Protein AF-A0A1Q7XM21-F1 (afdb_monomer_lite)

Secondary structure (DSSP, 8-state):
-PPPSSPPPPGGG--HHHHHHHS-TTS--EEESHHHHHHHHHTT---SEEEE-SEETTEEPPPP-S--SEEEEEEE-TT---HHHHHHHHHHHHSPSSEEEEEEESSS--

Foldseek 3Di:
DDDDPDDDDDPVRPDLVSVCVVADPPDQFEEAEQVRQQSCVVSVHHHFEYEYACDDPNDGHDGRPGDADEEAEFEDEPPDDDPRNVVRVVVSVVDDTSYYYHYHYPPDTD

pLDDT: mean 83.93, std 11.41, range [50.75, 96.75]

Structure (mmCIF, N/CA/C/O backbone):
data_AF-A0A1Q7XM21-F1
#
_entry.id   AF-A0A1Q7XM21-F1
#
loop_
_atom_site.group_PDB
_atom_site.id
_atom_site.type_symbol
_atom_site.label_atom_id
_atom_site.label_alt_id
_atom_site.label_comp_id
_atom_site.label_asym_id
_atom_site.label_entity_id
_atom_site.label_seq_id
_atom_site.pdbx_PDB_ins_code
_atom_site.Cartn_x
_atom_site.Cartn_y
_atom_site.Cartn_z
_atom_site.occupancy
_atom_site.B_iso_or_equiv
_atom_site.auth_seq_id
_atom_site.auth_comp_id
_atom_site.auth_asym_id
_atom_site.auth_atom_id
_atom_site.pdbx_PDB_model_num
ATOM 1 N N . MET A 1 1 ? 2.961 24.505 -2.847 1.00 58.03 1 MET A N 1
ATOM 2 C CA . MET A 1 1 ? 2.263 23.214 -2.655 1.00 58.03 1 MET A CA 1
ATOM 3 C C . MET A 1 1 ? 0.991 23.210 -3.482 1.00 58.03 1 MET A C 1
ATOM 5 O O . MET A 1 1 ? 0.280 24.208 -3.468 1.00 58.03 1 MET A O 1
ATOM 9 N N . LYS A 1 2 ? 0.721 22.131 -4.224 1.00 77.75 2 LYS A N 1
ATOM 10 C CA . LYS A 1 2 ? -0.565 21.955 -4.915 1.00 77.75 2 LYS A CA 1
ATOM 11 C C . LYS A 1 2 ? -1.657 21.634 -3.888 1.00 77.75 2 LYS A C 1
ATOM 13 O O . LYS A 1 2 ? -1.364 21.082 -2.829 1.00 77.75 2 LYS A O 1
ATOM 18 N N . LYS A 1 3 ? -2.905 21.998 -4.189 1.00 83.75 3 LYS A N 1
ATOM 19 C CA . LYS A 1 3 ? -4.054 21.656 -3.343 1.00 83.75 3 LYS A CA 1
ATOM 20 C C . LYS A 1 3 ? -4.257 20.129 -3.371 1.00 83.75 3 LYS A C 1
ATOM 22 O O . LYS A 1 3 ? -4.245 19.569 -4.467 1.00 83.75 3 LYS A O 1
ATOM 27 N N . PRO A 1 4 ? -4.429 19.461 -2.216 1.00 86.50 4 PRO A N 1
ATOM 28 C CA . PRO A 1 4 ? -4.703 18.028 -2.181 1.00 86.50 4 PRO A CA 1
ATOM 29 C C . PRO A 1 4 ? -6.018 17.721 -2.908 1.00 86.50 4 PRO A C 1
ATOM 31 O O . PRO A 1 4 ? -6.979 18.486 -2.817 1.00 86.50 4 PRO A O 1
ATOM 34 N N . LEU A 1 5 ? -6.055 16.596 -3.626 1.00 85.00 5 LEU A N 1
ATOM 35 C CA . LEU A 1 5 ? -7.247 16.140 -4.356 1.00 85.00 5 LEU A CA 1
ATOM 36 C C . LEU A 1 5 ? -8.340 15.578 -3.433 1.00 85.00 5 LEU A C 1
ATOM 38 O O . LEU A 1 5 ? -9.466 15.363 -3.870 1.00 85.00 5 LEU A O 1
ATOM 42 N N . GLY A 1 6 ? -8.021 15.357 -2.160 1.00 86.38 6 GLY A N 1
ATOM 43 C CA . GLY A 1 6 ? -8.945 14.855 -1.155 1.00 86.38 6 GLY A CA 1
ATOM 44 C C . GLY A 1 6 ? -8.700 15.488 0.207 1.00 86.38 6 GLY A C 1
ATOM 45 O O . GLY A 1 6 ? -8.041 16.525 0.331 1.00 86.38 6 GLY A O 1
ATOM 46 N N . LEU A 1 7 ? -9.240 14.845 1.239 1.00 88.19 7 LEU A N 1
ATOM 47 C CA . LEU A 1 7 ? -9.015 15.255 2.616 1.00 88.19 7 LEU A CA 1
ATOM 48 C C . LEU A 1 7 ? -7.536 15.084 2.974 1.00 88.19 7 LEU A C 1
ATOM 50 O O . LEU A 1 7 ? -7.003 13.977 2.942 1.00 88.19 7 LEU A O 1
ATOM 54 N N . LEU A 1 8 ? -6.891 16.184 3.349 1.00 89.25 8 LEU A N 1
ATOM 55 C CA . LEU A 1 8 ? -5.567 16.155 3.951 1.00 89.25 8 LEU A CA 1
ATOM 56 C C . LEU A 1 8 ? -5.724 16.041 5.464 1.00 89.25 8 LEU A C 1
ATOM 58 O O . LEU A 1 8 ? -6.237 16.959 6.098 1.00 89.25 8 LEU A O 1
ATOM 62 N N . LEU A 1 9 ? -5.252 14.933 6.022 1.00 87.38 9 LEU A N 1
ATOM 63 C CA . LEU A 1 9 ? -5.093 14.770 7.462 1.00 87.38 9 LEU A CA 1
ATOM 64 C C . LEU A 1 9 ? -3.656 15.127 7.825 1.00 87.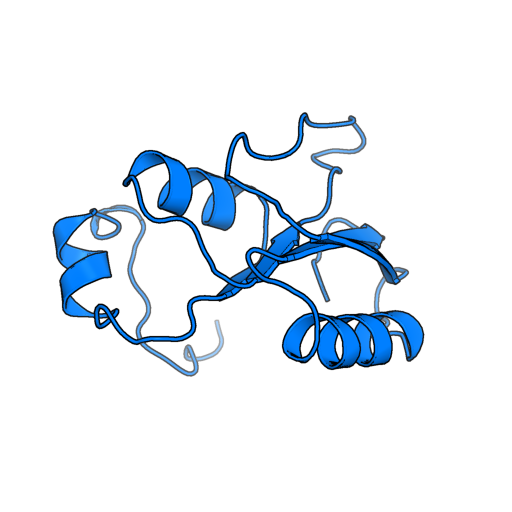38 9 LEU A C 1
ATOM 66 O O . LEU A 1 9 ? -2.720 14.528 7.291 1.00 87.38 9 LEU A O 1
ATOM 70 N N . LYS A 1 10 ? -3.465 16.108 8.711 1.00 87.88 10 LYS A N 1
ATOM 71 C CA . LYS A 1 10 ? -2.127 16.412 9.233 1.00 87.88 10 LYS A CA 1
ATOM 72 C C . LYS A 1 10 ? -1.681 15.286 10.153 1.00 87.88 10 LYS A C 1
ATOM 74 O O . LYS A 1 10 ? -2.522 14.637 10.761 1.00 87.88 10 LYS A O 1
ATOM 79 N N . ASP A 1 11 ? -0.374 15.088 10.313 1.00 84.50 11 ASP A N 1
ATOM 80 C CA . ASP A 1 11 ? 0.160 13.992 11.137 1.00 84.50 11 ASP A CA 1
ATOM 81 C C . ASP A 1 11 ? -0.409 13.986 12.571 1.00 84.50 11 ASP A C 1
ATOM 83 O O . ASP A 1 11 ? -0.806 12.937 13.072 1.00 84.50 11 ASP A O 1
ATOM 87 N N . SER A 1 12 ? -0.604 15.171 13.166 1.00 86.75 12 SER A N 1
ATOM 88 C CA . SER A 1 12 ? -1.260 15.359 14.472 1.00 86.75 12 SER A CA 1
ATOM 89 C C . SER A 1 12 ? -2.711 14.864 14.541 1.00 86.75 12 SER A C 1
ATOM 91 O O . SER A 1 12 ? -3.245 14.651 15.623 1.00 86.75 12 SER A O 1
ATOM 93 N N . GLU A 1 13 ? -3.371 14.728 13.395 1.00 86.19 13 GLU A N 1
ATOM 94 C CA . GLU A 1 13 ? -4.766 14.312 13.248 1.00 86.19 13 GLU A CA 1
ATOM 95 C C . GLU A 1 13 ? -4.886 12.855 12.779 1.00 86.19 13 GLU A C 1
ATOM 97 O O . GLU A 1 13 ? -6.000 12.332 12.690 1.00 86.19 13 GLU A O 1
ATOM 102 N N . VAL A 1 14 ? -3.769 12.181 12.471 1.00 85.94 14 VAL A N 1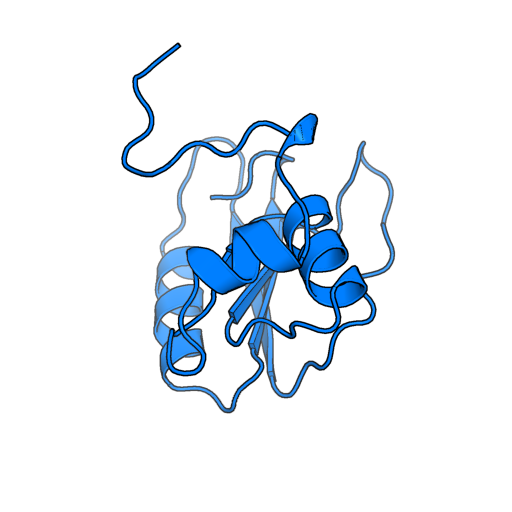
ATOM 103 C CA . VAL A 1 14 ? -3.767 10.778 12.046 1.00 85.94 14 VAL A CA 1
ATOM 104 C C . VAL A 1 14 ? -3.916 9.877 13.273 1.00 85.94 14 VAL A C 1
ATOM 106 O O . VAL A 1 14 ? -2.964 9.258 13.743 1.00 85.94 14 VAL A O 1
ATOM 109 N N . THR A 1 15 ? -5.141 9.796 13.791 1.00 88.00 15 THR A N 1
ATOM 110 C CA . THR A 1 15 ? -5.541 8.837 14.830 1.00 88.00 15 THR A CA 1
ATOM 111 C C . THR A 1 15 ? -6.450 7.760 14.255 1.00 88.00 15 THR A C 1
ATOM 113 O O . THR A 1 15 ? -7.109 7.950 13.228 1.00 88.00 15 THR A O 1
ATOM 116 N N . LYS A 1 16 ? -6.539 6.623 14.951 1.00 85.94 16 LYS A N 1
ATOM 117 C CA . LYS A 1 16 ? -7.444 5.533 14.580 1.00 85.94 16 LYS A CA 1
ATOM 118 C C . LYS A 1 16 ? -8.893 6.007 14.461 1.00 85.94 16 LYS A C 1
ATOM 120 O O . LYS A 1 16 ? -9.558 5.649 13.491 1.00 85.94 16 LYS A O 1
ATOM 125 N N . GLU A 1 17 ? -9.391 6.812 15.405 1.00 87.31 17 GLU A N 1
ATOM 126 C CA . GLU A 1 17 ? -10.777 7.290 15.337 1.00 87.31 17 GLU A CA 1
ATOM 127 C C . GLU A 1 17 ? -10.992 8.198 14.131 1.00 87.31 17 GLU A C 1
ATOM 129 O O . GLU A 1 17 ? -12.014 8.084 13.458 1.00 87.31 17 GLU A O 1
ATOM 134 N N . ASN A 1 18 ? -10.043 9.090 13.839 1.00 87.12 18 ASN A N 1
ATOM 135 C CA . ASN A 1 18 ? -10.190 10.024 12.732 1.00 87.12 18 ASN A CA 1
ATOM 136 C C . ASN A 1 18 ? -10.135 9.309 11.376 1.00 87.12 18 ASN A C 1
ATOM 138 O O . ASN A 1 18 ? -10.931 9.594 10.484 1.00 87.12 18 ASN A O 1
ATOM 142 N N . ILE A 1 19 ? -9.264 8.310 11.238 1.00 87.25 19 ILE A N 1
ATOM 143 C CA . ILE A 1 19 ? -9.221 7.468 10.040 1.00 87.25 19 ILE A CA 1
ATOM 144 C C . ILE A 1 19 ? -10.533 6.696 9.877 1.00 87.25 19 ILE A C 1
ATOM 146 O O . ILE A 1 19 ? -11.130 6.742 8.808 1.00 87.25 19 ILE A O 1
ATOM 150 N N . LEU A 1 20 ? -11.043 6.056 10.932 1.00 85.12 20 LEU A N 1
ATOM 151 C CA . LEU A 1 20 ? -12.302 5.299 10.872 1.00 85.12 20 LEU A CA 1
ATOM 152 C C . LEU A 1 20 ? -13.541 6.175 10.628 1.00 85.12 20 LEU A C 1
ATOM 154 O O . LEU A 1 20 ? -14.531 5.688 10.089 1.00 85.12 20 LEU A O 1
ATOM 158 N N . LYS A 1 21 ? -13.506 7.459 11.001 1.00 86.19 21 LYS A N 1
ATOM 159 C CA . LYS A 1 21 ? -14.558 8.423 10.638 1.00 86.19 21 LYS A CA 1
ATOM 160 C C . LYS A 1 21 ? -14.590 8.702 9.136 1.00 86.19 21 LYS A C 1
ATOM 162 O O . LYS A 1 21 ? -15.665 8.909 8.585 1.00 86.19 21 LYS A O 1
ATOM 167 N N . ASN A 1 22 ? -13.426 8.701 8.489 1.00 83.50 22 ASN A N 1
ATOM 168 C CA . ASN A 1 22 ? -13.279 9.026 7.069 1.00 83.50 22 ASN A CA 1
ATOM 169 C C . ASN A 1 22 ? -13.261 7.783 6.160 1.00 83.50 22 ASN A C 1
ATOM 171 O O . ASN A 1 22 ? -13.528 7.887 4.965 1.00 83.50 22 ASN A O 1
ATOM 175 N N . VAL A 1 23 ? -12.980 6.600 6.711 1.00 81.31 23 VAL A N 1
ATOM 176 C CA . VAL A 1 23 ? -12.923 5.323 5.991 1.00 81.31 23 VAL A CA 1
ATOM 177 C C . VAL A 1 23 ? -14.033 4.410 6.506 1.00 81.31 23 VAL A C 1
ATOM 179 O O . VAL A 1 23 ? -13.982 3.905 7.626 1.00 81.31 23 VAL A O 1
ATOM 182 N N . SER A 1 24 ? -15.054 4.174 5.680 1.00 74.56 24 SER A N 1
ATOM 183 C CA . SER A 1 24 ? -16.152 3.274 6.043 1.00 74.56 24 SER A CA 1
ATOM 184 C C . SER A 1 24 ? -15.676 1.816 6.153 1.00 74.56 24 SER A C 1
ATOM 186 O O . SER A 1 24 ? -14.759 1.391 5.451 1.00 74.56 24 SER A O 1
ATOM 188 N N . LYS A 1 25 ? -16.360 0.996 6.964 1.00 69.31 25 LYS A N 1
ATOM 189 C CA . LYS A 1 25 ? -16.033 -0.438 7.136 1.00 69.31 25 LYS A CA 1
ATOM 190 C C . LYS A 1 25 ? -16.100 -1.270 5.844 1.00 69.31 25 LYS A C 1
ATOM 192 O O . LYS A 1 25 ? -15.585 -2.381 5.829 1.00 69.31 25 LYS A O 1
ATOM 197 N N . ARG A 1 26 ? -16.767 -0.778 4.793 1.00 76.69 26 ARG A N 1
ATOM 198 C CA . ARG A 1 26 ? -16.893 -1.459 3.490 1.00 76.69 26 ARG A CA 1
ATOM 199 C C . ARG A 1 26 ? -16.024 -0.826 2.401 1.00 76.69 26 ARG A C 1
ATOM 201 O O . ARG A 1 26 ? -16.124 -1.225 1.245 1.00 76.69 26 ARG A O 1
ATOM 208 N N . THR A 1 27 ? -15.203 0.165 2.743 1.00 84.62 27 THR A N 1
ATOM 209 C CA . THR A 1 27 ? -14.349 0.838 1.766 1.00 84.62 27 THR A CA 1
ATOM 210 C C . THR A 1 27 ? -13.239 -0.096 1.302 1.00 84.62 27 THR A C 1
ATOM 212 O O . THR A 1 27 ? -12.611 -0.794 2.100 1.00 84.62 27 THR A O 1
ATOM 215 N N . PHE A 1 28 ? -12.965 -0.067 0.000 1.00 88.75 28 PHE A N 1
ATOM 216 C CA . PHE A 1 28 ? -11.772 -0.684 -0.551 1.00 88.75 28 PHE A CA 1
ATOM 217 C C . PHE A 1 28 ? -10.537 0.143 -0.168 1.00 88.75 28 PHE A C 1
ATOM 219 O O . PHE A 1 28 ? -10.206 1.112 -0.846 1.00 88.75 28 PHE A O 1
ATOM 226 N N . LEU A 1 29 ? -9.906 -0.180 0.963 1.00 91.88 29 LEU A N 1
ATOM 227 C CA . LEU A 1 29 ? -8.762 0.581 1.466 1.00 91.88 29 LEU A CA 1
ATOM 228 C C . LEU A 1 29 ? -7.475 0.194 0.729 1.00 91.88 29 LEU A C 1
ATOM 230 O O . LEU A 1 29 ? -7.088 -0.979 0.732 1.00 91.88 29 LEU A O 1
ATOM 234 N N . ILE A 1 30 ? -6.811 1.204 0.165 1.00 93.88 30 ILE A N 1
ATOM 235 C CA . ILE A 1 30 ? -5.506 1.108 -0.490 1.00 93.88 30 ILE A CA 1
ATOM 236 C C . ILE A 1 30 ? -4.516 1.979 0.282 1.00 93.88 30 ILE A C 1
ATOM 238 O O . ILE A 1 30 ? -4.845 3.119 0.616 1.00 93.88 30 ILE A O 1
ATOM 242 N N . THR A 1 31 ? -3.322 1.463 0.559 1.00 92.81 31 THR A N 1
ATOM 243 C CA . THR A 1 31 ? -2.204 2.250 1.098 1.00 92.81 31 THR A CA 1
ATOM 244 C C . THR A 1 31 ? -1.059 2.294 0.101 1.00 92.81 31 THR A C 1
ATOM 246 O O . THR A 1 31 ? -0.800 1.314 -0.594 1.00 92.81 31 THR A O 1
ATOM 249 N N . VAL A 1 32 ? -0.395 3.445 0.038 1.00 91.44 32 VAL A N 1
ATOM 250 C CA . VAL A 1 32 ? 0.741 3.718 -0.846 1.00 91.44 32 VAL A CA 1
ATOM 251 C C . VAL A 1 32 ? 1.878 4.217 0.045 1.00 91.44 32 VAL A C 1
ATOM 253 O O . VAL A 1 32 ? 1.695 5.193 0.776 1.00 91.44 32 VAL A O 1
ATOM 256 N N . GLY A 1 33 ? 2.999 3.503 0.037 1.00 88.12 33 GLY A N 1
ATOM 257 C CA . GLY A 1 33 ? 4.175 3.737 0.871 1.00 88.12 33 GLY 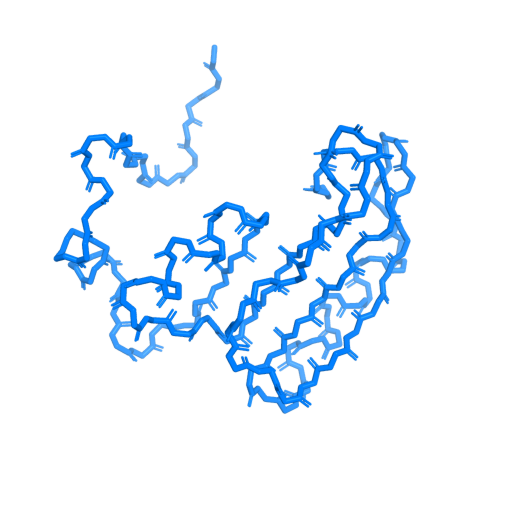A CA 1
ATOM 258 C C . GLY A 1 33 ? 4.172 2.942 2.182 1.00 88.12 33 GLY A C 1
ATOM 259 O O . GLY A 1 33 ? 3.124 2.636 2.773 1.00 88.12 33 GLY A O 1
ATOM 260 N N . ASP A 1 34 ? 5.371 2.630 2.668 1.00 86.81 34 ASP A N 1
ATOM 261 C CA . ASP A 1 34 ? 5.602 1.802 3.855 1.00 86.81 34 ASP A CA 1
ATOM 262 C C . ASP A 1 34 ? 5.072 2.454 5.125 1.00 86.81 34 ASP A C 1
ATOM 264 O O . ASP A 1 34 ? 4.277 1.851 5.846 1.00 86.81 34 ASP A O 1
ATOM 268 N N . ALA A 1 35 ? 5.403 3.726 5.364 1.00 86.38 35 ALA A N 1
ATOM 269 C CA . ALA A 1 35 ? 4.961 4.442 6.560 1.00 86.38 35 ALA A CA 1
ATOM 270 C C . ALA A 1 35 ? 3.426 4.524 6.666 1.00 86.38 35 ALA A C 1
ATOM 272 O O . ALA A 1 35 ? 2.863 4.398 7.758 1.00 86.38 35 ALA A O 1
ATOM 273 N N . ALA A 1 36 ? 2.734 4.714 5.538 1.00 89.25 36 ALA A N 1
ATOM 274 C CA . ALA A 1 36 ? 1.274 4.737 5.499 1.00 89.25 36 ALA A CA 1
ATOM 275 C C . ALA A 1 36 ? 0.692 3.350 5.800 1.00 89.25 36 ALA A C 1
ATOM 277 O O . ALA A 1 36 ? -0.218 3.219 6.624 1.00 89.25 36 ALA A O 1
ATOM 278 N N . THR A 1 37 ? 1.252 2.315 5.171 1.00 91.50 37 THR A N 1
ATOM 279 C CA . THR A 1 37 ? 0.840 0.920 5.355 1.00 91.50 37 THR A CA 1
ATOM 280 C C . THR A 1 37 ? 1.047 0.473 6.805 1.00 91.50 37 THR A C 1
ATOM 282 O O . THR A 1 37 ? 0.106 0.001 7.446 1.00 91.50 37 THR A O 1
ATOM 285 N N . GLU A 1 38 ? 2.229 0.709 7.376 1.00 90.56 38 GLU A N 1
ATOM 286 C CA . GLU A 1 38 ? 2.545 0.409 8.776 1.00 90.56 38 GLU A CA 1
ATOM 287 C C . GLU A 1 38 ? 1.623 1.132 9.754 1.00 90.56 38 GLU A C 1
ATOM 289 O O . GLU A 1 38 ? 1.169 0.539 10.732 1.00 90.56 38 GLU A O 1
ATOM 294 N N . LYS A 1 39 ? 1.332 2.416 9.514 1.00 90.31 39 LYS A N 1
ATOM 295 C CA . LYS A 1 39 ? 0.471 3.200 10.405 1.00 90.31 39 LYS A CA 1
ATOM 296 C C . LYS A 1 39 ? -0.954 2.639 10.432 1.00 90.31 39 LYS A C 1
ATOM 298 O O . LYS A 1 39 ? -1.534 2.514 11.510 1.00 90.31 39 LYS A O 1
ATOM 303 N N . MET A 1 40 ? -1.497 2.224 9.284 1.00 91.12 40 MET A N 1
ATOM 304 C CA . MET A 1 40 ? -2.805 1.555 9.232 1.00 91.12 40 MET A CA 1
ATOM 305 C C . MET A 1 40 ? -2.792 0.213 9.974 1.00 91.12 40 MET A C 1
ATOM 307 O O . MET A 1 40 ? -3.690 -0.050 10.781 1.00 91.12 40 MET A O 1
ATOM 311 N N . ILE A 1 41 ? -1.744 -0.594 9.778 1.00 91.38 41 ILE A N 1
ATOM 312 C CA . ILE A 1 41 ? -1.576 -1.879 10.470 1.00 91.38 41 ILE A CA 1
ATOM 313 C C . ILE A 1 41 ? -1.488 -1.673 11.989 1.00 91.38 41 ILE A C 1
ATOM 315 O O . ILE A 1 41 ? -2.175 -2.374 12.732 1.00 91.38 41 ILE A O 1
ATOM 319 N N . LYS A 1 42 ? -0.745 -0.661 12.463 1.00 90.31 42 LYS A N 1
ATOM 320 C CA . LYS A 1 42 ? -0.667 -0.276 13.888 1.00 90.31 42 LYS A CA 1
ATOM 321 C C . LYS A 1 42 ? -2.029 0.110 14.471 1.00 90.31 42 LYS A C 1
ATOM 323 O O . LYS A 1 42 ? -2.285 -0.121 15.649 1.00 90.31 42 LYS A O 1
ATOM 328 N N . PHE A 1 43 ? -2.941 0.640 13.658 1.00 89.56 43 PHE A N 1
ATOM 329 C CA . PHE A 1 43 ? -4.326 0.894 14.068 1.00 89.56 43 PHE A CA 1
ATOM 330 C C . PHE A 1 43 ? -5.224 -0.354 14.043 1.00 89.56 43 PHE A C 1
ATOM 332 O O . PHE A 1 43 ? -6.401 -0.278 14.414 1.00 89.56 43 PHE A O 1
ATOM 339 N N . GLY A 1 44 ? -4.691 -1.518 13.666 1.00 89.06 44 GLY A N 1
ATOM 340 C CA . GLY A 1 44 ? -5.434 -2.767 13.509 1.00 89.06 44 GLY A CA 1
ATOM 341 C C . GLY A 1 44 ? -6.295 -2.791 12.245 1.00 89.06 44 GLY A C 1
ATOM 342 O O . GLY A 1 44 ? -7.277 -3.530 12.190 1.00 89.06 44 GLY A O 1
ATOM 343 N N . ILE A 1 45 ? -5.970 -1.956 11.256 1.00 89.62 45 ILE A N 1
ATOM 344 C CA . ILE A 1 45 ? -6.669 -1.873 9.975 1.00 89.62 45 ILE A CA 1
ATOM 345 C C . ILE A 1 45 ? -5.748 -2.476 8.920 1.00 89.62 45 ILE A C 1
ATOM 347 O O . ILE A 1 45 ? -4.696 -1.921 8.624 1.00 89.62 45 ILE A O 1
ATOM 351 N N . ASN A 1 46 ? -6.147 -3.606 8.340 1.00 91.62 46 ASN A N 1
ATOM 352 C CA . ASN A 1 46 ? -5.384 -4.224 7.262 1.00 91.62 46 ASN A CA 1
ATOM 353 C C . ASN A 1 46 ? -5.924 -3.750 5.902 1.00 91.62 46 ASN A C 1
ATOM 355 O O . ASN A 1 46 ? -7.065 -4.094 5.577 1.00 91.62 46 ASN A O 1
ATOM 359 N N . PRO A 1 47 ? -5.154 -2.984 5.105 1.00 93.00 47 PRO A N 1
ATOM 360 C CA . PRO A 1 47 ? -5.586 -2.562 3.775 1.00 93.00 47 PRO A CA 1
ATOM 361 C C . PRO A 1 47 ? -5.815 -3.770 2.861 1.00 93.00 47 PRO A C 1
ATOM 363 O O . PRO A 1 47 ? -5.162 -4.804 3.012 1.00 93.00 47 PRO A O 1
ATOM 366 N N . LEU A 1 48 ? -6.741 -3.646 1.907 1.00 94.81 48 LEU A N 1
ATOM 367 C CA . LEU A 1 48 ? -7.016 -4.706 0.930 1.00 94.81 48 LEU A CA 1
ATOM 368 C C . LEU A 1 48 ? -5.975 -4.734 -0.187 1.00 94.81 48 LEU A C 1
ATOM 370 O O . LEU A 1 48 ? -5.713 -5.801 -0.739 1.00 94.81 48 LEU A O 1
ATOM 374 N N . LEU A 1 49 ? -5.389 -3.576 -0.490 1.00 95.25 49 LEU A N 1
ATOM 375 C CA . LEU A 1 49 ? -4.252 -3.427 -1.384 1.00 95.25 49 LEU A CA 1
ATOM 376 C C . LEU A 1 49 ? -3.193 -2.555 -0.708 1.00 95.25 49 LEU A C 1
ATOM 378 O O . LEU A 1 49 ? -3.494 -1.476 -0.204 1.00 95.25 49 LEU A O 1
ATOM 382 N N . GLN A 1 50 ? -1.963 -3.044 -0.684 1.00 94.44 50 GLN A N 1
ATOM 383 C CA . GLN A 1 50 ? -0.816 -2.392 -0.067 1.00 94.44 50 GLN A CA 1
ATOM 384 C C . GLN A 1 50 ? 0.242 -2.211 -1.150 1.00 94.44 50 GLN A C 1
ATOM 386 O O . GLN A 1 50 ? 0.641 -3.199 -1.754 1.00 94.44 50 GLN A O 1
ATOM 391 N N . ILE A 1 51 ? 0.673 -0.986 -1.417 1.00 92.44 51 ILE A N 1
ATOM 392 C CA . ILE A 1 51 ? 1.729 -0.686 -2.387 1.00 92.44 51 ILE A CA 1
ATOM 393 C C . ILE A 1 51 ? 2.900 -0.125 -1.591 1.00 92.44 51 ILE A C 1
ATOM 395 O O . ILE A 1 51 ? 2.730 0.870 -0.889 1.00 92.44 51 ILE A O 1
ATOM 399 N N . VAL A 1 52 ? 4.045 -0.798 -1.641 1.00 90.00 52 VAL A N 1
ATOM 400 C CA . VAL A 1 52 ? 5.222 -0.488 -0.816 1.00 90.00 52 VAL A CA 1
ATOM 401 C C . VAL A 1 52 ? 6.490 -0.562 -1.653 1.00 90.00 52 VAL A C 1
ATOM 403 O O . VAL A 1 52 ? 6.579 -1.398 -2.552 1.00 90.00 52 VAL A O 1
ATOM 406 N N . ASP A 1 53 ? 7.471 0.273 -1.347 1.00 81.25 53 ASP A N 1
ATOM 407 C CA . ASP A 1 53 ? 8.843 0.156 -1.812 1.00 81.25 53 ASP A CA 1
ATOM 408 C C . ASP A 1 53 ? 9.672 -0.342 -0.637 1.00 81.25 53 ASP A C 1
ATOM 410 O O . ASP A 1 53 ? 9.902 0.354 0.340 1.00 81.25 53 ASP A O 1
ATOM 414 N N . ALA A 1 54 ? 10.175 -1.572 -0.708 1.00 69.38 54 ALA A N 1
ATOM 415 C CA . ALA A 1 54 ? 11.013 -2.142 0.355 1.00 69.38 54 ALA A CA 1
ATOM 416 C C . ALA A 1 54 ? 12.417 -1.479 0.455 1.00 69.38 54 ALA A C 1
ATOM 418 O O . ALA A 1 54 ? 13.409 -2.139 0.789 1.00 69.38 54 ALA A O 1
ATOM 419 N N . LEU A 1 55 ? 12.516 -0.193 0.111 1.00 63.78 55 LEU A N 1
ATOM 420 C CA . LEU A 1 55 ? 13.700 0.633 -0.033 1.00 63.78 55 LEU A CA 1
ATOM 421 C C . LEU A 1 55 ? 13.495 1.925 0.768 1.00 63.78 55 LEU A C 1
ATOM 423 O O . LEU A 1 55 ? 12.730 2.789 0.374 1.00 63.78 55 LEU A O 1
ATOM 427 N N . GLU A 1 56 ? 14.231 2.092 1.868 1.00 52.31 56 GLU A N 1
ATOM 428 C CA . GLU A 1 56 ? 14.332 3.384 2.559 1.00 52.31 56 GLU A CA 1
ATOM 429 C C . GLU A 1 56 ? 15.822 3.747 2.642 1.00 52.31 56 GLU A C 1
ATOM 431 O O . GLU A 1 56 ? 16.637 2.964 3.144 1.00 52.31 56 GLU A O 1
ATOM 436 N N . LYS A 1 57 ? 16.227 4.898 2.086 1.00 50.75 57 LYS A N 1
ATOM 437 C CA . LYS A 1 57 ? 17.621 5.394 2.081 1.00 50.75 57 LYS A CA 1
ATOM 438 C C . LYS A 1 57 ? 18.672 4.382 1.592 1.00 50.75 57 LYS A C 1
ATOM 440 O O . LYS A 1 57 ? 19.761 4.279 2.163 1.00 50.75 57 LYS A O 1
ATOM 445 N N . ARG A 1 58 ? 18.372 3.629 0.526 1.00 52.94 58 ARG A N 1
ATOM 446 C CA . ARG A 1 58 ? 19.249 2.584 -0.063 1.00 52.94 58 ARG A CA 1
ATOM 447 C C . ARG A 1 58 ? 19.555 1.391 0.861 1.00 52.94 58 ARG A C 1
ATOM 449 O O . ARG A 1 58 ? 20.484 0.636 0.579 1.00 52.94 58 ARG A O 1
ATOM 456 N N . SER A 1 59 ? 18.791 1.193 1.937 1.00 52.44 59 SER A N 1
ATOM 457 C CA . SER A 1 59 ? 18.871 -0.002 2.789 1.00 52.44 59 SER A CA 1
ATOM 458 C C . SER A 1 59 ? 17.572 -0.804 2.707 1.00 52.44 59 SER A C 1
ATOM 460 O O . SER A 1 59 ? 16.486 -0.229 2.656 1.00 52.44 59 SER A O 1
ATOM 462 N N . LYS A 1 60 ? 17.677 -2.142 2.677 1.00 58.62 60 LYS A N 1
ATOM 463 C CA . LYS A 1 60 ? 16.504 -3.030 2.707 1.00 58.62 60 LYS A CA 1
ATOM 464 C C . LYS A 1 60 ? 15.766 -2.835 4.030 1.00 58.62 60 LYS A C 1
ATOM 466 O O . LYS A 1 60 ? 16.360 -3.052 5.086 1.00 58.62 60 LYS A O 1
ATOM 471 N N . ARG A 1 61 ? 14.489 -2.465 3.965 1.00 66.06 61 ARG A N 1
ATOM 472 C CA . ARG A 1 61 ? 13.588 -2.466 5.121 1.00 66.06 61 ARG A CA 1
ATOM 473 C C . ARG A 1 61 ? 12.823 -3.787 5.170 1.00 66.06 61 ARG A C 1
ATOM 475 O O . ARG A 1 61 ? 12.578 -4.411 4.136 1.00 66.06 61 ARG A O 1
ATOM 482 N N . GLU A 1 62 ? 12.460 -4.228 6.368 1.00 68.44 62 GLU A N 1
ATOM 483 C CA . GLU A 1 62 ? 11.490 -5.311 6.510 1.00 68.44 62 GLU A CA 1
ATOM 484 C C . GLU A 1 62 ? 10.114 -4.822 6.060 1.00 68.44 62 GLU A C 1
ATOM 486 O O . GLU A 1 62 ? 9.690 -3.717 6.400 1.00 68.44 62 GLU A O 1
A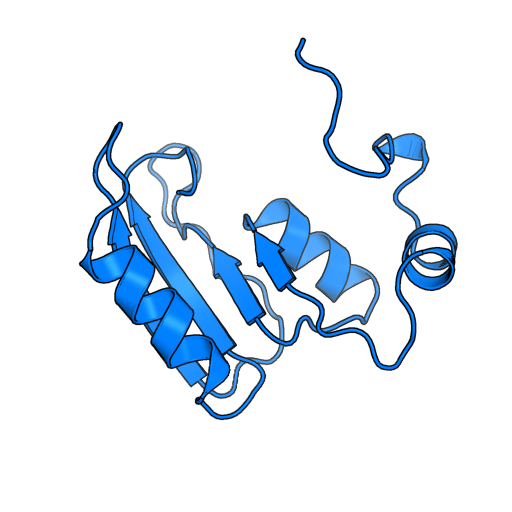TOM 491 N N . LEU A 1 63 ? 9.423 -5.641 5.269 1.00 75.94 63 LEU A N 1
ATOM 492 C CA . LEU A 1 63 ? 8.079 -5.314 4.812 1.00 75.94 63 LEU A CA 1
ATOM 493 C C . LEU A 1 63 ? 7.132 -5.162 6.017 1.00 75.94 63 LEU A C 1
ATOM 495 O O . LEU A 1 63 ? 7.278 -5.900 6.994 1.00 75.94 63 LEU A O 1
ATOM 499 N N . PRO A 1 64 ? 6.096 -4.307 5.935 1.00 79.31 64 PRO A N 1
ATOM 500 C CA . PRO A 1 64 ? 5.156 -4.126 7.039 1.00 79.31 64 PRO A CA 1
ATOM 501 C C . PRO A 1 64 ? 4.530 -5.460 7.491 1.00 79.31 64 PRO A C 1
ATOM 503 O O . PRO A 1 64 ? 4.094 -6.251 6.652 1.00 79.31 64 PRO A O 1
ATOM 506 N N . GLU A 1 65 ? 4.385 -5.694 8.798 1.00 80.00 65 GLU A N 1
ATOM 507 C CA . GLU A 1 65 ? 3.899 -6.969 9.387 1.00 80.00 65 GLU A CA 1
ATOM 508 C C . GLU A 1 65 ? 2.396 -7.279 9.151 1.00 80.00 65 GLU A C 1
ATOM 510 O O . GLU A 1 65 ? 1.793 -8.130 9.803 1.00 80.00 65 GLU A O 1
ATOM 515 N N . GLY A 1 66 ? 1.744 -6.568 8.232 1.00 82.06 66 GLY A N 1
ATOM 516 C CA . GLY A 1 66 ? 0.331 -6.754 7.899 1.00 82.06 66 GLY A CA 1
ATOM 517 C C . GLY A 1 66 ? 0.029 -8.106 7.249 1.00 82.06 66 GLY A C 1
ATOM 518 O O . GLY A 1 66 ? 0.899 -8.752 6.666 1.00 82.06 66 GLY A O 1
ATOM 519 N N . LYS A 1 67 ? -1.246 -8.511 7.283 1.00 90.56 67 LYS A N 1
ATOM 520 C CA . LYS A 1 67 ? -1.716 -9.714 6.582 1.00 90.56 67 LYS A CA 1
ATOM 521 C C . LYS A 1 67 ? -1.597 -9.510 5.075 1.00 90.56 67 LYS A C 1
ATOM 523 O O . LYS A 1 67 ? -2.081 -8.503 4.544 1.00 90.56 67 LYS A O 1
ATOM 528 N N . VAL A 1 68 ? -1.022 -10.499 4.400 1.00 93.12 68 VAL A N 1
ATOM 529 C CA . VAL A 1 68 ? -0.880 -10.563 2.944 1.00 93.12 68 VAL A CA 1
ATOM 530 C C . VAL A 1 68 ? -1.251 -11.971 2.493 1.00 93.12 68 VAL A C 1
ATOM 532 O O . VAL A 1 68 ? -0.693 -12.942 2.994 1.00 93.12 68 VAL A O 1
ATOM 535 N N . THR A 1 69 ? -2.193 -12.066 1.560 1.00 95.75 69 THR A N 1
ATOM 536 C CA . THR A 1 69 ? -2.569 -13.322 0.893 1.00 95.75 69 THR A CA 1
ATOM 537 C C . THR A 1 69 ? -1.849 -13.448 -0.442 1.00 95.75 69 THR A C 1
ATOM 539 O O . THR A 1 69 ? -1.284 -14.492 -0.750 1.00 95.75 69 THR A O 1
ATOM 542 N N . THR A 1 70 ? -1.826 -12.364 -1.220 1.00 94.94 70 THR A N 1
ATOM 543 C CA . THR A 1 70 ? -1.171 -12.328 -2.530 1.00 94.94 70 THR A CA 1
ATOM 544 C C . THR A 1 70 ? -0.038 -11.314 -2.515 1.00 94.94 70 THR A C 1
ATOM 546 O O . THR A 1 70 ? -0.250 -10.159 -2.146 1.00 94.94 70 THR A O 1
ATOM 549 N N . LEU A 1 71 ? 1.142 -11.725 -2.976 1.00 93.62 71 LEU A N 1
ATOM 550 C CA . LEU A 1 71 ? 2.298 -10.854 -3.164 1.00 93.62 71 LEU A CA 1
ATOM 551 C C . LEU A 1 71 ? 2.578 -10.691 -4.662 1.00 93.62 71 LEU A C 1
ATOM 553 O O . LEU A 1 71 ? 2.657 -11.676 -5.394 1.00 93.62 71 LEU A O 1
ATOM 557 N N . LEU A 1 72 ? 2.692 -9.448 -5.111 1.00 93.50 72 LEU A N 1
ATOM 558 C CA . LEU A 1 72 ? 3.022 -9.061 -6.478 1.00 93.50 72 LEU A CA 1
ATOM 559 C C . LEU A 1 72 ? 4.245 -8.146 -6.458 1.00 93.50 72 LEU A C 1
ATOM 561 O O . LEU A 1 72 ? 4.520 -7.489 -5.455 1.00 93.50 72 LEU A O 1
ATOM 565 N N . TYR A 1 73 ? 4.939 -8.088 -7.585 1.00 91.12 73 TYR A N 1
ATOM 566 C CA . TYR A 1 73 ? 6.125 -7.269 -7.779 1.00 91.12 73 TYR A CA 1
ATOM 567 C C . TYR A 1 73 ? 5.982 -6.507 -9.088 1.00 91.12 73 TYR A C 1
ATOM 569 O O . TYR A 1 73 ? 5.434 -7.064 -10.039 1.00 91.12 73 TYR A O 1
ATOM 577 N N . CYS A 1 74 ? 6.463 -5.271 -9.124 1.00 89.00 74 CYS A N 1
ATOM 578 C CA . CYS A 1 74 ? 6.617 -4.518 -10.363 1.00 89.00 74 CYS A CA 1
ATOM 579 C C . CYS A 1 74 ? 7.863 -3.640 -10.312 1.00 89.00 74 CYS A C 1
ATOM 581 O O . CYS A 1 74 ? 8.341 -3.291 -9.230 1.00 89.00 74 CYS A O 1
ATOM 583 N N . GLU A 1 75 ? 8.380 -3.282 -11.480 1.00 83.50 75 GLU A N 1
ATOM 584 C CA . GLU A 1 75 ? 9.518 -2.370 -11.604 1.00 83.50 75 GLU A CA 1
ATOM 585 C C . GLU A 1 75 ? 9.053 -0.978 -12.026 1.00 83.50 75 GLU A C 1
ATOM 587 O O . GLU A 1 75 ? 8.297 -0.831 -12.988 1.00 83.50 75 GLU A O 1
ATOM 592 N N . ASN A 1 76 ? 9.520 0.051 -11.319 1.00 80.88 76 ASN A N 1
ATOM 593 C CA . ASN A 1 76 ? 9.225 1.441 -11.640 1.00 80.88 76 ASN A CA 1
ATOM 594 C C . ASN A 1 76 ? 10.493 2.311 -11.551 1.00 80.88 76 ASN A C 1
ATOM 596 O O . ASN A 1 76 ? 10.806 2.828 -10.477 1.00 80.88 76 ASN A O 1
ATOM 600 N N . PRO A 1 77 ? 11.273 2.439 -12.640 1.00 76.38 77 PRO A N 1
ATOM 601 C CA . PRO A 1 77 ? 12.467 3.266 -12.656 1.00 76.38 77 PRO A CA 1
ATOM 602 C C . PRO A 1 77 ? 12.146 4.751 -12.390 1.00 76.38 77 PRO A C 1
ATOM 604 O O . PRO A 1 77 ? 10.995 5.179 -12.509 1.00 76.38 77 PRO A O 1
ATOM 607 N N . PRO A 1 78 ? 13.169 5.552 -12.041 1.00 71.00 78 PRO A N 1
ATOM 608 C CA . PRO A 1 78 ? 13.025 6.983 -11.796 1.00 71.00 78 PRO A CA 1
ATOM 609 C C . PRO A 1 78 ? 12.272 7.711 -12.912 1.00 71.00 78 PRO A C 1
ATOM 611 O O . PRO A 1 78 ? 12.584 7.536 -14.090 1.00 71.00 78 PRO A O 1
ATOM 614 N N . ALA A 1 79 ? 11.350 8.597 -12.528 1.00 69.75 79 ALA A N 1
ATOM 615 C CA . ALA A 1 79 ? 10.617 9.493 -13.427 1.00 69.75 79 ALA A CA 1
ATOM 616 C C . ALA A 1 79 ? 9.727 8.812 -14.493 1.00 69.75 79 ALA A C 1
ATOM 618 O O . ALA A 1 79 ? 9.310 9.475 -15.446 1.00 69.75 79 ALA A O 1
ATOM 619 N N . GLU A 1 80 ? 9.388 7.533 -14.324 1.00 76.44 80 GLU A N 1
ATOM 620 C CA . GLU A 1 80 ? 8.495 6.800 -15.222 1.00 76.44 80 GLU A CA 1
ATOM 621 C C . GLU A 1 80 ? 7.384 6.100 -14.432 1.00 76.44 80 GLU A C 1
ATOM 623 O O . GLU A 1 80 ? 7.601 5.666 -13.307 1.00 76.44 80 GLU A O 1
ATOM 628 N N . ILE A 1 81 ? 6.190 5.991 -15.024 1.00 82.06 81 ILE A N 1
ATOM 629 C CA . ILE A 1 81 ? 5.175 5.019 -14.602 1.00 82.06 81 ILE A CA 1
ATOM 630 C C . ILE A 1 81 ? 5.169 3.935 -15.669 1.00 82.06 81 ILE A C 1
ATOM 632 O O . ILE A 1 81 ? 4.693 4.168 -16.782 1.00 82.06 81 ILE A O 1
ATOM 636 N N . THR A 1 82 ? 5.706 2.762 -15.344 1.00 85.31 82 THR A N 1
ATOM 637 C CA . THR A 1 82 ? 5.827 1.675 -16.322 1.00 85.31 82 THR A CA 1
ATOM 638 C C . THR A 1 82 ? 4.486 1.017 -16.608 1.00 85.31 82 THR A C 1
ATOM 640 O O . THR A 1 82 ? 3.613 0.897 -15.739 1.00 85.31 82 THR A O 1
ATOM 643 N N . ASP A 1 83 ? 4.344 0.491 -17.825 1.00 88.19 83 ASP A N 1
ATOM 644 C CA . ASP A 1 83 ? 3.224 -0.389 -18.158 1.00 88.19 83 ASP A CA 1
ATOM 645 C C . ASP A 1 83 ? 3.161 -1.591 -17.207 1.00 88.19 83 ASP A C 1
ATOM 647 O O . ASP A 1 83 ? 2.070 -1.992 -16.806 1.00 88.19 83 ASP A O 1
ATOM 651 N N . ASP A 1 84 ? 4.309 -2.127 -16.782 1.00 87.50 84 ASP A N 1
ATOM 652 C CA . ASP A 1 84 ? 4.381 -3.219 -15.806 1.00 87.50 84 ASP A CA 1
ATOM 653 C C . ASP A 1 84 ? 3.711 -2.852 -14.473 1.00 87.50 84 ASP A C 1
ATOM 655 O O . ASP A 1 84 ? 2.856 -3.590 -13.971 1.00 87.50 84 ASP A O 1
ATOM 659 N N . SER A 1 85 ? 4.002 -1.664 -13.940 1.00 88.00 85 SER A N 1
ATOM 660 C CA . SER A 1 85 ? 3.377 -1.169 -12.713 1.00 88.00 85 SER A CA 1
ATOM 661 C C . SER A 1 85 ? 1.868 -0.981 -12.867 1.00 88.00 85 SER A C 1
ATOM 663 O O . SER A 1 85 ? 1.084 -1.400 -12.009 1.00 88.00 85 SER A O 1
ATOM 665 N N . ILE A 1 86 ? 1.429 -0.429 -14.002 1.00 90.19 86 ILE A N 1
ATOM 666 C CA . ILE A 1 86 ? 0.003 -0.252 -14.309 1.00 90.19 86 ILE A CA 1
ATOM 667 C C . ILE A 1 86 ? -0.706 -1.609 -14.406 1.00 90.19 86 ILE A C 1
ATOM 669 O O . ILE A 1 86 ? -1.794 -1.788 -13.847 1.00 90.19 86 ILE A O 1
ATOM 673 N N . GLN A 1 87 ? -0.122 -2.573 -15.119 1.00 93.12 87 GLN A N 1
ATOM 674 C CA . GLN A 1 87 ? -0.698 -3.909 -15.277 1.00 93.12 87 GLN A CA 1
ATOM 675 C C . GLN A 1 87 ? -0.719 -4.668 -13.951 1.00 93.12 87 GLN A C 1
ATOM 677 O O . GLN A 1 87 ? -1.709 -5.333 -13.641 1.00 93.12 87 GLN A O 1
ATOM 682 N N . THR A 1 88 ? 0.315 -4.516 -13.128 1.00 93.69 88 THR A N 1
ATOM 683 C CA . THR A 1 88 ? 0.389 -5.129 -11.801 1.00 93.69 88 THR A CA 1
ATOM 684 C C . THR A 1 88 ? -0.683 -4.577 -10.866 1.00 93.69 88 THR A C 1
ATOM 686 O O . THR A 1 88 ? -1.376 -5.358 -10.208 1.00 93.69 88 THR A O 1
ATOM 689 N N . ILE A 1 89 ? -0.920 -3.260 -10.874 1.00 92.25 89 ILE A N 1
ATOM 690 C CA . ILE A 1 89 ? -2.036 -2.652 -10.136 1.00 92.25 89 ILE A CA 1
ATOM 691 C C . ILE A 1 89 ? -3.375 -3.210 -10.623 1.00 92.25 89 ILE A C 1
ATOM 693 O O . ILE A 1 89 ? -4.191 -3.640 -9.807 1.00 92.25 89 ILE A O 1
ATOM 697 N N . LYS A 1 90 ? -3.608 -3.263 -11.942 1.00 93.81 90 LYS A N 1
ATOM 698 C CA . LYS A 1 90 ? -4.848 -3.826 -12.510 1.00 93.81 90 LYS A CA 1
ATOM 699 C C . LYS A 1 90 ? -5.054 -5.279 -12.085 1.00 93.81 90 LYS A C 1
ATOM 701 O O . LYS A 1 90 ? -6.151 -5.641 -11.661 1.00 93.81 90 LYS A O 1
ATOM 706 N N . LYS A 1 91 ? -3.997 -6.092 -12.147 1.00 94.12 91 LYS A N 1
ATOM 707 C CA . LYS A 1 91 ? -4.002 -7.488 -11.701 1.00 94.12 91 LYS A CA 1
ATOM 708 C C . LYS A 1 91 ? -4.350 -7.586 -10.218 1.00 94.12 91 LYS A C 1
ATOM 710 O O . LYS A 1 91 ? -5.187 -8.398 -9.848 1.00 94.12 91 LYS A O 1
ATOM 715 N N . ALA A 1 92 ? -3.799 -6.727 -9.364 1.00 94.94 92 ALA A N 1
ATOM 716 C CA . ALA A 1 92 ? -4.058 -6.764 -7.926 1.00 94.94 92 ALA A CA 1
ATOM 717 C C . ALA A 1 92 ? -5.550 -6.642 -7.555 1.00 94.94 92 ALA A C 1
ATOM 719 O O . ALA A 1 92 ? -5.991 -7.236 -6.571 1.00 94.94 92 ALA A O 1
ATOM 720 N N . PHE A 1 93 ? -6.364 -5.938 -8.350 1.00 93.56 93 PHE A N 1
ATOM 721 C CA . PHE A 1 93 ? -7.806 -5.842 -8.095 1.00 93.56 93 PHE A CA 1
ATOM 722 C C . PHE A 1 93 ? -8.556 -7.168 -8.285 1.00 93.56 93 PHE A C 1
ATOM 724 O O . PHE A 1 93 ? -9.574 -7.383 -7.612 1.00 93.56 93 PHE A O 1
ATOM 731 N N . THR A 1 94 ? -8.055 -8.058 -9.146 1.00 94.75 94 T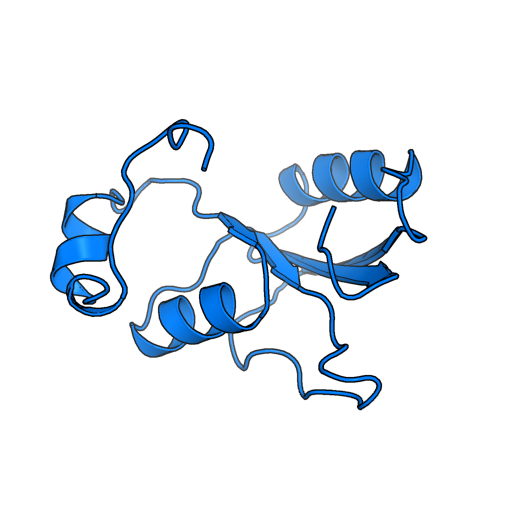HR A N 1
ATOM 732 C CA . THR A 1 94 ? -8.668 -9.362 -9.450 1.00 94.75 94 THR A CA 1
ATOM 733 C C . THR A 1 94 ? -8.126 -10.503 -8.590 1.00 94.75 94 THR A C 1
ATOM 735 O O . THR A 1 94 ? -8.753 -11.558 -8.525 1.00 94.75 94 THR A O 1
ATOM 738 N N . MET A 1 95 ? -7.004 -10.292 -7.898 1.00 94.94 95 MET A N 1
ATOM 739 C CA . MET A 1 95 ? -6.391 -11.291 -7.022 1.00 94.94 95 MET A CA 1
ATOM 740 C C . MET A 1 95 ? -7.113 -11.429 -5.672 1.00 94.94 95 MET A C 1
ATOM 742 O O . MET A 1 95 ? -7.912 -10.580 -5.251 1.00 94.94 95 MET A O 1
ATOM 746 N N . GLU A 1 96 ? -6.791 -12.516 -4.970 1.00 94.88 96 GLU A N 1
ATOM 747 C CA . GLU A 1 96 ? -7.264 -12.774 -3.614 1.00 94.88 96 GLU A CA 1
ATOM 748 C C . GLU A 1 96 ? -6.626 -11.801 -2.613 1.00 94.88 96 GLU A C 1
ATOM 750 O O . GLU A 1 96 ? -5.411 -11.594 -2.589 1.00 94.88 96 GLU A O 1
ATOM 755 N N . LYS A 1 97 ? -7.465 -11.183 -1.781 1.00 93.88 97 LYS A N 1
ATOM 756 C CA . LYS A 1 97 ? -7.075 -10.114 -0.853 1.00 93.88 97 LYS A CA 1
ATOM 757 C C . LYS A 1 97 ? -6.737 -10.678 0.529 1.00 93.88 97 LYS A C 1
ATOM 759 O O . LYS A 1 97 ? -7.321 -11.689 0.915 1.00 93.88 97 LYS A O 1
ATOM 764 N N . PRO A 1 98 ? -5.890 -9.993 1.319 1.00 95.38 98 PRO A N 1
ATOM 765 C CA . PRO A 1 98 ? -5.188 -8.740 1.014 1.00 95.38 98 PRO A CA 1
ATOM 766 C C . PRO A 1 98 ? -4.023 -8.920 0.035 1.00 95.38 98 PRO A C 1
ATOM 768 O O . PRO A 1 98 ? -3.258 -9.876 0.150 1.00 95.38 98 PRO A O 1
ATOM 771 N N . VAL A 1 99 ? -3.866 -7.986 -0.900 1.00 96.75 99 VAL A N 1
ATOM 772 C CA . VAL A 1 99 ? -2.772 -7.992 -1.879 1.00 96.75 99 VAL A CA 1
ATOM 773 C C . VAL A 1 99 ? -1.698 -6.997 -1.454 1.00 96.75 99 VAL A C 1
ATOM 775 O O . VAL A 1 99 ? -2.018 -5.888 -1.023 1.00 96.75 9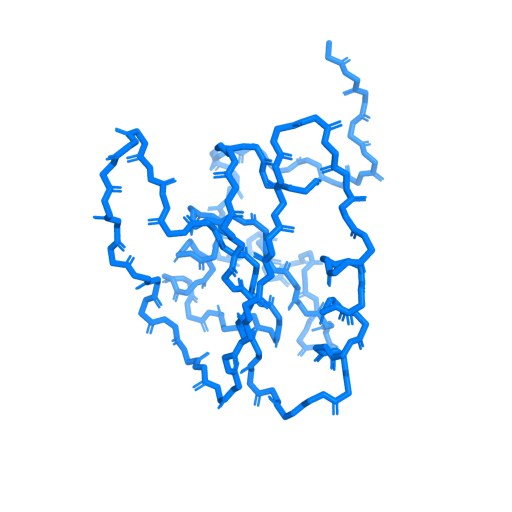9 VAL A O 1
ATOM 778 N N . ARG A 1 100 ? -0.428 -7.366 -1.610 1.00 94.88 100 ARG A N 1
ATOM 779 C CA . ARG A 1 100 ? 0.706 -6.448 -1.505 1.00 94.88 100 ARG A CA 1
ATOM 780 C C . ARG A 1 100 ? 1.459 -6.402 -2.829 1.00 94.88 100 ARG A C 1
ATOM 782 O O . ARG A 1 100 ? 1.827 -7.447 -3.351 1.00 94.88 100 ARG A O 1
ATOM 789 N N . ILE A 1 101 ? 1.669 -5.203 -3.353 1.00 93.50 101 ILE A N 1
ATOM 790 C CA . ILE A 1 101 ? 2.553 -4.918 -4.479 1.00 93.50 101 ILE A CA 1
ATOM 791 C C . ILE A 1 101 ? 3.838 -4.343 -3.894 1.00 93.50 101 ILE A C 1
ATOM 793 O O . ILE A 1 101 ? 3.790 -3.345 -3.174 1.00 93.50 101 ILE A O 1
ATOM 797 N N . VAL A 1 102 ? 4.963 -4.983 -4.186 1.00 90.62 102 VAL A N 1
ATOM 798 C CA . VAL A 1 102 ? 6.293 -4.467 -3.871 1.00 90.62 102 VAL A CA 1
ATOM 799 C C . VAL A 1 102 ? 6.854 -3.834 -5.137 1.00 90.62 102 VAL A C 1
ATOM 801 O O . VAL A 1 102 ? 7.064 -4.520 -6.137 1.00 90.62 102 VAL A O 1
ATOM 804 N N . VAL A 1 103 ? 7.054 -2.523 -5.099 1.00 88.38 103 VAL A N 1
ATOM 805 C CA . VAL A 1 103 ? 7.600 -1.753 -6.213 1.00 88.38 103 VAL A CA 1
ATOM 806 C C . VAL A 1 103 ? 9.118 -1.712 -6.073 1.00 88.38 103 VAL A C 1
ATOM 808 O O . VAL A 1 103 ? 9.654 -1.363 -5.021 1.00 88.38 103 VAL A O 1
ATOM 811 N N . HIS A 1 104 ? 9.816 -2.087 -7.136 1.00 81.56 104 HIS A N 1
ATOM 812 C CA . HIS A 1 104 ? 11.263 -1.978 -7.252 1.00 81.56 104 HIS A CA 1
ATOM 813 C C . HIS A 1 104 ? 11.594 -0.748 -8.107 1.00 81.56 104 HIS A C 1
ATOM 815 O O . HIS A 1 104 ? 11.412 -0.771 -9.321 1.00 81.56 104 HIS A O 1
ATOM 821 N N . GLY A 1 105 ? 12.039 0.338 -7.472 1.00 73.81 105 GLY A N 1
ATOM 822 C CA . GLY A 1 105 ? 12.195 1.649 -8.109 1.00 73.81 105 GLY A CA 1
ATOM 823 C C . GLY A 1 105 ? 12.968 2.659 -7.257 1.00 73.81 105 GLY A C 1
ATOM 824 O O . GLY A 1 105 ? 13.557 2.280 -6.245 1.00 73.81 105 GLY A O 1
ATOM 825 N N . GLU A 1 106 ? 12.992 3.933 -7.666 1.00 64.38 106 GLU A N 1
ATOM 826 C CA . GLU A 1 106 ? 13.447 5.031 -6.790 1.00 64.38 106 GLU A CA 1
ATOM 827 C C . GLU A 1 106 ? 12.424 5.316 -5.670 1.00 64.38 106 GLU A C 1
ATOM 829 O O . GLU A 1 106 ? 11.284 4.874 -5.756 1.00 64.38 106 GLU A O 1
ATOM 834 N N . GLU A 1 107 ? 12.841 6.056 -4.635 1.00 59.75 107 GLU A N 1
ATOM 835 C CA . GLU A 1 107 ? 12.115 6.344 -3.370 1.00 59.75 107 GLU A CA 1
ATOM 836 C C . GLU A 1 107 ? 10.750 7.063 -3.540 1.00 59.75 107 GLU A C 1
ATOM 838 O O . GLU A 1 107 ? 10.039 7.300 -2.564 1.00 59.75 107 GLU A O 1
ATOM 843 N N . ASP A 1 108 ? 10.380 7.428 -4.770 1.00 62.94 108 ASP A N 1
ATOM 844 C CA . ASP A 1 108 ? 9.118 8.079 -5.109 1.00 62.94 108 ASP A CA 1
ATOM 845 C C . ASP A 1 108 ? 8.171 7.052 -5.750 1.00 62.94 108 ASP A C 1
ATOM 847 O O . ASP A 1 108 ? 8.251 6.723 -6.936 1.00 62.94 108 ASP A O 1
ATOM 851 N N . LEU A 1 109 ? 7.281 6.501 -4.923 1.00 60.47 109 LEU A N 1
ATOM 852 C CA . LEU A 1 109 ? 6.373 5.421 -5.298 1.00 60.47 109 LEU A CA 1
ATOM 853 C C . LEU A 1 109 ? 5.327 5.873 -6.342 1.00 60.47 109 LEU A C 1
ATOM 855 O O . LEU A 1 109 ? 4.355 6.530 -5.971 1.00 60.47 109 LEU A O 1
ATOM 859 N N . LEU A 1 110 ? 5.515 5.430 -7.596 1.00 56.62 110 LEU A N 1
ATOM 860 C CA . LEU A 1 110 ? 4.616 5.533 -8.771 1.00 56.62 110 LEU A CA 1
ATOM 861 C C . LEU A 1 110 ? 4.099 6.936 -9.138 1.00 56.62 110 LEU A C 1
ATOM 863 O O . LEU A 1 110 ? 3.135 7.426 -8.507 1.00 56.62 110 LEU A O 1
#

Sequence (110 aa):
MKKPLGLLLKDSEVTKENILKNVSKRTFLITVGDAATEKMIKFGINPLLQIVDALEKRSKRELPEGKVTTLLYCENPPAEITDDSIQTIKKAFTMEKPVRIVVHGEEDLL

Radius of gyration: 14.26 Å; chains: 1; bounding box: 36×36×34 Å